Protein AF-A0A8H9K6X0-F1 (afdb_monomer_lite)

pLDDT: mean 81.9, std 13.42, range [29.75, 94.94]

Secondary structure (DSSP, 8-state):
-PPP----PPPPPHHHHHHHTTT--TT-HHHHHHHHHHHHT-EEEEEEEEETTTTEEEEEEEEEETTEEE-HHHHHH--SSTT-EEEEEEEEEE-HHHHHHHHHHHS-SSHHHHHHTTSS---

Sequence (123 aa):
MQPTSLVDVKKQSQHVCDWASRFFKDKMCFSNAVNMSEIDDCDVVVGYLYSSQTNEWIEHAWNAKGDVHLDLTIDLFVSDFKYGIDKHHQLIRLSTEQVQSLMTNFGGIHHGALIQAGLLPSP

Structure (mmCIF, N/CA/C/O backbone):
data_AF-A0A8H9K6X0-F1
#
_entry.id   AF-A0A8H9K6X0-F1
#
loop_
_atom_site.group_PDB
_atom_site.id
_atom_site.type_symbol
_atom_site.label_atom_id
_atom_site.label_alt_id
_atom_site.label_comp_id
_atom_site.label_asym_id
_atom_site.label_entity_id
_atom_site.label_seq_id
_atom_site.pdbx_PDB_ins_code
_atom_site.Cartn_x
_atom_site.Cartn_y
_atom_site.Cartn_z
_atom_site.occupancy
_atom_site.B_iso_or_equiv
_atom_site.auth_seq_id
_atom_site.auth_comp_id
_atom_site.auth_asym_id
_atom_site.auth_atom_id
_atom_site.pdbx_PDB_model_num
ATOM 1 N N . MET A 1 1 ? 7.425 -7.977 17.481 1.00 40.84 1 MET A N 1
ATOM 2 C CA . MET A 1 1 ? 6.597 -8.443 16.350 1.00 40.84 1 MET A CA 1
ATOM 3 C C . MET A 1 1 ? 7.431 -9.416 15.546 1.00 40.84 1 MET A C 1
ATOM 5 O O . MET A 1 1 ? 8.568 -9.078 15.240 1.00 40.84 1 MET A O 1
ATOM 9 N N . GLN A 1 2 ? 6.937 -10.628 15.282 1.00 29.75 2 GLN A N 1
ATOM 10 C CA . GLN A 1 2 ? 7.566 -11.450 14.248 1.00 29.75 2 GLN A CA 1
ATOM 11 C C . GLN A 1 2 ? 7.276 -10.797 12.891 1.00 29.75 2 GLN A C 1
ATOM 13 O O . GLN A 1 2 ? 6.167 -10.288 12.731 1.00 29.75 2 GLN A O 1
ATOM 18 N N . PRO A 1 3 ? 8.246 -10.758 11.961 1.00 41.06 3 PRO A N 1
ATOM 19 C CA . PRO A 1 3 ? 8.002 -10.251 10.623 1.00 41.06 3 PRO A CA 1
ATOM 20 C C . PRO A 1 3 ? 6.851 -11.050 10.016 1.00 41.06 3 PRO A C 1
ATOM 22 O O . PRO A 1 3 ? 6.919 -12.278 9.918 1.00 41.06 3 PRO A O 1
ATOM 25 N N . THR A 1 4 ? 5.765 -10.354 9.700 1.00 49.59 4 THR A N 1
ATOM 26 C CA . THR A 1 4 ? 4.628 -10.903 8.969 1.00 49.59 4 THR A CA 1
ATOM 27 C C . THR A 1 4 ? 5.176 -11.527 7.689 1.00 49.59 4 THR A C 1
ATOM 29 O O . THR A 1 4 ? 6.045 -10.943 7.039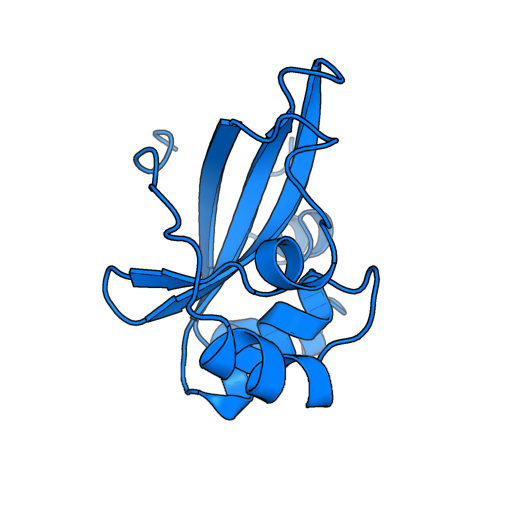 1.00 49.59 4 THR A O 1
ATOM 32 N N . SER A 1 5 ? 4.745 -12.756 7.402 1.00 51.22 5 SER A N 1
ATOM 33 C CA . SER A 1 5 ? 5.202 -13.594 6.287 1.00 51.22 5 SER A CA 1
ATOM 34 C C . SER A 1 5 ? 5.519 -12.790 5.027 1.00 51.22 5 SER A C 1
ATOM 36 O O . SER A 1 5 ? 4.743 -11.912 4.657 1.00 51.22 5 SER A O 1
ATOM 38 N N . LEU A 1 6 ? 6.625 -13.120 4.352 1.00 57.44 6 LEU A N 1
ATOM 39 C CA . LEU A 1 6 ? 6.917 -12.598 3.015 1.00 57.44 6 LEU A CA 1
ATOM 40 C C . LEU A 1 6 ? 5.692 -12.837 2.126 1.00 57.44 6 LEU A C 1
ATOM 42 O O . LEU A 1 6 ? 5.250 -13.979 1.991 1.00 57.44 6 LEU A O 1
ATOM 46 N N . VAL A 1 7 ? 5.127 -11.761 1.577 1.00 61.81 7 VAL A N 1
ATOM 47 C CA . VAL A 1 7 ? 3.952 -11.846 0.709 1.00 61.81 7 VAL A CA 1
ATOM 48 C C . VAL A 1 7 ? 4.373 -11.602 -0.728 1.00 61.81 7 VAL A C 1
ATOM 50 O O . VAL A 1 7 ? 4.966 -10.569 -1.039 1.00 61.81 7 VAL A O 1
ATOM 53 N N . ASP A 1 8 ? 4.018 -12.538 -1.604 1.00 61.22 8 ASP A N 1
ATOM 54 C CA . ASP A 1 8 ? 4.142 -12.356 -3.045 1.00 61.22 8 ASP A CA 1
ATOM 55 C C . ASP A 1 8 ? 2.973 -11.509 -3.558 1.00 61.22 8 ASP A C 1
ATOM 57 O O . ASP A 1 8 ? 1.824 -11.958 -3.616 1.00 61.22 8 ASP A O 1
ATOM 61 N N . VAL A 1 9 ? 3.268 -10.274 -3.962 1.00 64.38 9 VAL A N 1
ATOM 62 C CA . VAL A 1 9 ? 2.324 -9.440 -4.709 1.00 64.38 9 VAL A CA 1
ATOM 63 C C . VAL A 1 9 ? 2.362 -9.873 -6.171 1.00 64.38 9 VAL A C 1
ATOM 65 O O . VAL A 1 9 ? 3.416 -9.885 -6.808 1.00 64.38 9 VAL A O 1
ATOM 68 N N . LYS A 1 10 ? 1.208 -10.252 -6.724 1.00 66.75 10 LYS A N 1
ATOM 69 C CA . LYS A 1 10 ? 1.110 -10.628 -8.139 1.00 66.75 10 LYS A CA 1
ATOM 70 C C . LYS A 1 10 ? 0.921 -9.380 -8.994 1.00 66.75 10 LYS A C 1
ATOM 72 O O . LYS A 1 10 ? 0.067 -8.554 -8.678 1.00 66.75 10 LYS A O 1
ATOM 77 N N . LYS A 1 11 ? 1.655 -9.304 -10.109 1.00 74.25 11 LYS A N 1
ATOM 78 C CA . LYS A 1 11 ? 1.431 -8.294 -11.152 1.00 74.25 11 LYS A CA 1
ATOM 79 C C . LYS A 1 11 ? -0.009 -8.377 -11.651 1.00 74.25 11 LYS A C 1
ATOM 81 O O . LYS A 1 11 ? -0.488 -9.466 -11.986 1.00 74.25 11 LYS A O 1
ATOM 86 N N . GLN A 1 12 ? -0.683 -7.238 -11.713 1.00 82.50 12 GLN A N 1
ATOM 87 C CA . GLN A 1 12 ? -2.058 -7.162 -12.179 1.00 82.50 12 GLN A CA 1
ATOM 88 C C . GLN A 1 12 ? -2.147 -7.181 -13.708 1.00 82.50 12 GLN A C 1
ATOM 90 O O . GLN A 1 12 ? -1.203 -6.874 -14.439 1.00 82.50 12 GLN A O 1
ATOM 95 N N . SER A 1 13 ? -3.310 -7.592 -14.213 1.00 83.50 13 SER A N 1
ATOM 96 C CA . SER A 1 13 ? -3.579 -7.556 -15.652 1.00 83.50 13 SER A CA 1
ATOM 97 C C . SER A 1 13 ? -3.622 -6.114 -16.171 1.00 83.50 13 SER A C 1
ATOM 99 O O . SER A 1 13 ? -4.082 -5.218 -15.464 1.00 83.50 13 SER A O 1
ATOM 101 N N . GLN A 1 14 ? -3.242 -5.900 -17.435 1.00 83.44 14 GLN A N 1
ATOM 102 C CA . GLN A 1 14 ? -3.257 -4.566 -18.052 1.00 83.44 14 GLN A CA 1
ATOM 103 C C . GLN A 1 14 ? -4.631 -3.884 -17.961 1.00 83.44 14 GLN A C 1
ATOM 105 O O . GLN A 1 14 ? -4.705 -2.695 -17.689 1.00 83.44 14 GLN A O 1
ATOM 110 N N . HIS A 1 15 ? -5.723 -4.640 -18.107 1.00 87.56 15 HIS A N 1
ATOM 111 C CA . HIS A 1 15 ? -7.082 -4.108 -17.977 1.00 87.56 15 HIS A CA 1
ATOM 112 C C . HIS A 1 15 ? -7.353 -3.503 -16.587 1.00 87.56 15 HIS A C 1
ATOM 114 O O . HIS A 1 15 ? -7.993 -2.459 -16.474 1.00 87.56 15 HIS A O 1
ATOM 120 N N . VAL A 1 16 ? -6.863 -4.153 -15.525 1.00 84.81 16 VAL A N 1
ATOM 121 C CA . VAL A 1 16 ? -6.986 -3.646 -14.149 1.00 84.81 16 VAL A CA 1
ATOM 122 C C . VAL A 1 16 ? -6.163 -2.370 -13.985 1.00 84.81 16 VAL A C 1
ATOM 124 O O . VAL A 1 16 ? -6.662 -1.399 -13.422 1.00 84.81 16 VAL A O 1
ATOM 127 N N . CYS A 1 17 ? -4.949 -2.337 -14.538 1.00 85.38 17 CYS A N 1
ATOM 128 C CA . CYS A 1 17 ? -4.114 -1.139 -14.548 1.00 85.38 17 CYS A CA 1
ATOM 129 C C . CYS A 1 17 ? -4.805 0.024 -15.284 1.00 85.38 17 CYS A C 1
ATOM 131 O O . CYS A 1 17 ? -4.945 1.114 -14.735 1.00 85.38 17 CYS A O 1
ATOM 133 N N . ASP A 1 18 ? -5.327 -0.204 -16.488 1.00 87.19 18 ASP A N 1
ATOM 134 C CA . ASP A 1 18 ? -5.997 0.831 -17.284 1.00 87.19 18 ASP A CA 1
ATOM 135 C C . ASP A 1 18 ? -7.217 1.418 -16.559 1.00 87.19 18 ASP A C 1
ATOM 137 O O . ASP A 1 18 ? -7.455 2.628 -16.600 1.00 87.19 18 ASP A O 1
ATOM 141 N N . TRP A 1 19 ? -7.984 0.580 -15.859 1.00 89.19 19 TRP A N 1
ATOM 142 C CA . TRP A 1 19 ? -9.078 1.034 -15.005 1.00 89.19 19 TRP A CA 1
ATOM 143 C C . TRP A 1 19 ? -8.577 1.860 -13.812 1.00 89.19 19 TRP A C 1
ATOM 145 O O . TRP A 1 19 ? -9.050 2.982 -13.613 1.00 89.19 19 TRP A O 1
ATOM 155 N N . ALA A 1 20 ? -7.597 1.346 -13.064 1.00 86.94 20 ALA A N 1
ATOM 156 C CA . ALA A 1 20 ? -7.059 1.988 -11.867 1.00 86.94 20 ALA A CA 1
ATOM 157 C C . ALA A 1 20 ? -6.387 3.338 -12.175 1.00 86.94 20 ALA A C 1
ATOM 159 O O . ALA A 1 20 ? -6.549 4.298 -11.424 1.00 86.94 20 ALA A O 1
ATOM 160 N N . SER A 1 21 ? -5.716 3.462 -13.325 1.00 88.25 21 SER A N 1
ATOM 161 C CA . SER A 1 21 ? -5.008 4.680 -13.758 1.00 88.25 21 SER A CA 1
ATOM 162 C C . SER A 1 21 ? -5.864 5.955 -13.751 1.00 88.25 21 SER A C 1
ATOM 164 O O . SER A 1 21 ? -5.337 7.058 -13.637 1.00 88.25 21 SER A O 1
ATOM 166 N N . ARG A 1 22 ? -7.194 5.818 -13.821 1.00 88.62 22 ARG A N 1
ATOM 167 C CA . ARG A 1 22 ? -8.156 6.931 -13.799 1.00 88.62 22 ARG A CA 1
ATOM 168 C C . ARG A 1 22 ? -8.270 7.605 -12.432 1.00 88.62 22 ARG A C 1
ATOM 170 O O . ARG A 1 22 ? -8.720 8.745 -12.355 1.00 88.62 22 ARG A O 1
ATOM 177 N N . PHE A 1 23 ? -7.897 6.894 -11.372 1.00 87.50 23 PHE A N 1
ATOM 178 C CA . PHE A 1 23 ? -8.030 7.333 -9.982 1.00 87.50 23 PHE A CA 1
ATOM 179 C C . PHE A 1 23 ? -6.674 7.624 -9.331 1.00 87.50 23 PHE A C 1
ATOM 181 O O . PHE A 1 23 ? -6.609 8.310 -8.309 1.00 87.50 23 PHE A O 1
ATOM 188 N N . PHE A 1 24 ? -5.595 7.107 -9.919 1.00 87.62 24 PHE A N 1
ATOM 189 C CA . PHE A 1 24 ? -4.259 7.171 -9.348 1.00 87.62 24 PHE A CA 1
ATOM 190 C C . PHE A 1 24 ? -3.513 8.424 -9.793 1.00 87.62 24 PHE A C 1
ATOM 192 O O . PHE A 1 24 ? -3.627 8.885 -10.929 1.00 87.62 24 PHE A O 1
ATOM 199 N N . LYS A 1 25 ? -2.679 8.939 -8.892 1.00 86.25 25 LYS A N 1
ATOM 200 C CA . LYS A 1 25 ? -1.728 10.016 -9.179 1.00 86.25 25 LYS A CA 1
ATOM 201 C C . LYS A 1 25 ? -0.305 9.513 -8.982 1.00 86.25 25 LYS A C 1
ATOM 203 O O . LYS A 1 25 ? -0.026 8.798 -8.016 1.00 86.25 25 LYS A O 1
ATOM 208 N N . ASP A 1 26 ? 0.589 9.904 -9.886 1.00 81.25 26 ASP A N 1
ATOM 209 C CA . ASP A 1 26 ? 2.010 9.569 -9.781 1.00 81.25 26 ASP A CA 1
ATOM 210 C C . ASP A 1 26 ? 2.589 10.082 -8.449 1.00 81.25 26 ASP A C 1
ATOM 212 O O . ASP A 1 26 ? 2.224 11.161 -7.975 1.00 81.25 26 ASP A O 1
ATOM 216 N N . LYS A 1 27 ? 3.483 9.296 -7.840 1.00 77.81 27 LYS A N 1
ATOM 217 C CA . LYS A 1 27 ? 4.161 9.588 -6.558 1.00 77.81 27 LYS A CA 1
ATOM 218 C C . LYS A 1 27 ? 3.248 9.774 -5.337 1.00 77.81 27 LYS A C 1
ATOM 220 O O . LYS A 1 27 ? 3.688 10.321 -4.329 1.00 77.81 27 LYS A O 1
ATOM 225 N N . MET A 1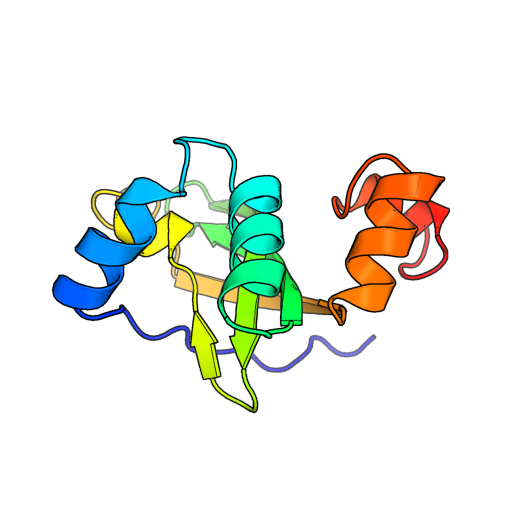 28 ? 2.003 9.298 -5.381 1.00 86.69 28 MET A N 1
ATOM 226 C CA . MET A 1 28 ? 1.056 9.380 -4.258 1.00 86.69 28 MET A CA 1
ATOM 227 C C . MET A 1 28 ? 0.640 7.994 -3.731 1.00 86.69 28 MET A C 1
ATOM 229 O O . MET A 1 28 ? -0.550 7.733 -3.590 1.00 86.69 28 MET A O 1
ATOM 233 N N . CYS A 1 29 ? 1.594 7.095 -3.439 1.00 87.19 29 CYS A N 1
ATOM 234 C CA . CYS A 1 29 ? 1.307 5.690 -3.087 1.00 87.19 29 CYS A CA 1
ATOM 235 C C . CYS A 1 29 ? 0.290 5.529 -1.943 1.00 87.19 29 CYS A C 1
ATOM 237 O O . CYS A 1 29 ? -0.708 4.836 -2.117 1.00 87.19 29 CYS A O 1
ATOM 239 N N . PHE A 1 30 ? 0.474 6.234 -0.822 1.00 90.06 30 PHE A N 1
ATOM 240 C CA . PHE A 1 30 ? -0.452 6.182 0.314 1.00 90.06 30 PHE A CA 1
ATOM 241 C C . PHE A 1 30 ? -1.852 6.661 -0.060 1.00 90.06 30 PHE A C 1
ATOM 243 O O . PHE A 1 30 ? -2.827 5.968 0.200 1.00 90.06 30 PHE A O 1
ATOM 250 N N . SER A 1 31 ? -1.967 7.819 -0.714 1.00 91.44 31 SER A N 1
ATOM 251 C CA . SER A 1 31 ? -3.272 8.343 -1.125 1.00 91.44 31 SER A CA 1
ATOM 252 C C . SER A 1 31 ? -3.953 7.446 -2.155 1.00 91.44 31 SER A C 1
ATOM 254 O O . SER A 1 31 ? -5.163 7.276 -2.098 1.00 91.44 31 SER A O 1
ATOM 256 N N . ASN A 1 32 ? -3.197 6.845 -3.072 1.00 92.38 32 ASN A N 1
ATOM 257 C CA . ASN A 1 32 ? -3.741 5.915 -4.053 1.00 92.38 32 ASN A CA 1
ATOM 258 C C . ASN A 1 32 ? -4.266 4.636 -3.385 1.00 92.38 32 ASN A C 1
ATOM 260 O O . ASN A 1 32 ? -5.367 4.197 -3.709 1.00 92.38 32 ASN A O 1
ATOM 264 N N . ALA A 1 33 ? -3.517 4.075 -2.428 1.00 92.38 33 ALA A N 1
ATOM 265 C CA . ALA A 1 33 ? -3.960 2.915 -1.660 1.00 92.38 33 ALA A CA 1
ATOM 266 C C . ALA A 1 33 ? -5.236 3.228 -0.861 1.00 92.38 33 ALA A C 1
ATOM 268 O O . ALA A 1 33 ? -6.182 2.443 -0.874 1.00 92.38 33 ALA A O 1
ATOM 269 N N . VAL A 1 34 ? -5.309 4.408 -0.235 1.00 92.88 34 VAL A N 1
ATOM 270 C CA . VAL A 1 34 ? -6.521 4.876 0.459 1.00 92.88 34 VAL A CA 1
ATOM 271 C C . VAL A 1 34 ? -7.692 5.020 -0.516 1.00 92.88 34 VAL A C 1
ATOM 273 O O . VAL A 1 34 ? -8.739 4.420 -0.293 1.00 92.88 34 VAL A O 1
ATOM 276 N N . ASN A 1 35 ? -7.518 5.718 -1.639 1.00 92.44 35 ASN A N 1
ATOM 277 C CA . ASN A 1 35 ? -8.580 5.872 -2.639 1.00 92.44 35 ASN A CA 1
ATOM 278 C C . ASN A 1 35 ? -9.112 4.513 -3.115 1.00 92.44 35 ASN A C 1
ATOM 280 O O . ASN A 1 35 ? -10.316 4.332 -3.278 1.00 92.44 35 ASN A O 1
ATOM 284 N N . MET A 1 36 ? -8.226 3.536 -3.312 1.00 91.38 36 MET A N 1
ATOM 285 C CA . MET A 1 36 ? -8.637 2.199 -3.729 1.00 91.38 36 MET A CA 1
ATOM 286 C C . MET A 1 36 ? -9.346 1.392 -2.655 1.00 91.38 36 MET A C 1
ATOM 288 O O . MET A 1 36 ? -10.250 0.629 -2.994 1.00 91.38 36 MET A O 1
ATOM 292 N N . SER A 1 37 ? -8.987 1.584 -1.385 1.00 92.19 37 SER A N 1
ATOM 293 C CA . SER A 1 37 ? -9.710 0.956 -0.275 1.00 92.19 37 SER A CA 1
ATOM 294 C C . SER A 1 37 ? -11.182 1.354 -0.260 1.00 92.19 37 SER A C 1
ATOM 296 O O . SER A 1 37 ? -12.047 0.506 -0.057 1.00 92.19 37 SER A O 1
ATOM 298 N N . GLU A 1 38 ? -11.472 2.615 -0.584 1.00 90.50 38 GLU A N 1
ATOM 299 C CA . GLU A 1 38 ? -12.835 3.142 -0.649 1.00 90.50 38 GLU A CA 1
ATOM 300 C C . GLU A 1 38 ? -13.591 2.680 -1.903 1.00 90.50 38 GLU A C 1
ATOM 302 O O . GLU A 1 38 ? -14.788 2.415 -1.835 1.00 90.50 38 GLU A O 1
ATOM 307 N N . ILE A 1 39 ? -12.910 2.573 -3.051 1.00 89.62 39 ILE A N 1
ATOM 308 C CA . ILE A 1 39 ? -13.540 2.202 -4.330 1.00 89.62 39 ILE A CA 1
ATOM 309 C C . ILE A 1 39 ? -13.887 0.710 -4.394 1.00 89.62 39 ILE A C 1
ATOM 311 O O . ILE A 1 39 ? -14.955 0.360 -4.897 1.00 89.62 39 ILE A O 1
ATOM 315 N N . ASP A 1 40 ? -12.982 -0.166 -3.949 1.00 87.50 40 ASP A N 1
ATOM 316 C CA . ASP A 1 40 ? -13.115 -1.624 -4.113 1.00 87.50 40 ASP A CA 1
ATOM 317 C C . ASP A 1 40 ? -13.390 -2.365 -2.793 1.00 87.50 40 ASP A C 1
ATOM 319 O O . ASP A 1 40 ? -13.339 -3.596 -2.756 1.00 87.50 40 ASP A O 1
ATOM 323 N N . ASP A 1 41 ? -13.689 -1.634 -1.714 1.00 90.38 41 ASP A N 1
ATOM 324 C CA . ASP A 1 41 ? -13.957 -2.189 -0.380 1.00 90.38 41 ASP A CA 1
ATOM 325 C C . ASP A 1 41 ? -12.884 -3.217 0.022 1.00 90.38 41 ASP A C 1
ATOM 327 O O . ASP A 1 41 ? -13.101 -4.433 0.092 1.00 90.38 41 ASP A O 1
ATOM 331 N N . CYS A 1 42 ? -11.655 -2.721 0.150 1.00 91.25 42 CYS A N 1
ATOM 332 C CA . CYS A 1 42 ? -10.481 -3.526 0.462 1.00 91.25 42 CYS A CA 1
ATOM 333 C C . CYS A 1 42 ? -9.622 -2.842 1.522 1.00 91.25 42 CYS A C 1
ATOM 335 O O . CYS A 1 42 ? -9.710 -1.637 1.724 1.00 91.25 42 CYS A O 1
ATOM 337 N N . ASP A 1 43 ? -8.771 -3.602 2.198 1.00 94.38 43 ASP A N 1
ATOM 338 C CA . ASP A 1 43 ? -7.929 -3.053 3.254 1.00 94.38 43 ASP A CA 1
ATOM 339 C C . ASP A 1 43 ? -6.733 -2.303 2.667 1.00 94.38 43 ASP A C 1
ATOM 341 O O . ASP A 1 43 ? -6.242 -2.619 1.576 1.00 94.38 43 ASP A O 1
ATOM 345 N N . VAL A 1 44 ? -6.207 -1.355 3.439 1.00 93.81 44 VAL A N 1
ATOM 346 C CA . VAL A 1 44 ? -4.898 -0.760 3.182 1.00 93.81 44 VAL A CA 1
ATOM 347 C C . VAL A 1 44 ? -3.842 -1.512 3.971 1.00 93.81 44 VAL A C 1
ATOM 349 O O . VAL A 1 44 ? -3.973 -1.763 5.168 1.00 93.81 44 VAL A O 1
ATOM 352 N N . VAL A 1 45 ? -2.755 -1.850 3.298 1.00 91.69 45 VAL A N 1
ATOM 353 C CA . VAL A 1 45 ? -1.568 -2.425 3.906 1.00 91.69 45 VAL A CA 1
ATOM 354 C C . VAL A 1 45 ? -0.450 -1.405 3.835 1.00 91.69 45 VAL A C 1
ATOM 356 O O . VAL A 1 45 ? -0.192 -0.837 2.777 1.00 91.69 45 VAL A O 1
ATOM 359 N N . VAL A 1 46 ? 0.221 -1.198 4.963 1.00 90.88 46 VAL A N 1
ATOM 360 C CA . VAL A 1 46 ? 1.434 -0.383 5.048 1.00 90.88 46 VAL A CA 1
ATOM 361 C C . VAL A 1 46 ? 2.591 -1.294 5.415 1.00 90.88 46 VAL A C 1
ATOM 363 O O . VAL A 1 46 ? 2.454 -2.212 6.234 1.00 90.88 46 VAL A O 1
ATOM 366 N N . GLY A 1 47 ? 3.733 -1.062 4.788 1.00 88.75 47 GLY A N 1
ATOM 367 C CA . GLY A 1 47 ? 4.912 -1.876 4.992 1.00 88.75 47 GLY A CA 1
ATOM 368 C C . GLY A 1 47 ? 6.136 -1.310 4.302 1.00 88.75 47 GLY A C 1
ATOM 369 O O . GLY A 1 47 ? 6.183 -0.132 3.949 1.00 88.75 47 GLY A O 1
ATOM 370 N N . TYR A 1 48 ? 7.132 -2.167 4.118 1.00 85.06 48 TYR A N 1
ATOM 371 C CA . TYR A 1 48 ? 8.392 -1.787 3.500 1.00 85.06 48 TYR A CA 1
ATOM 372 C C . TYR A 1 48 ? 8.683 -2.618 2.261 1.00 85.06 48 TYR A C 1
ATOM 374 O O . TYR A 1 48 ? 8.444 -3.827 2.225 1.00 85.06 48 TYR A O 1
ATOM 382 N N . LEU A 1 49 ? 9.265 -1.955 1.273 1.00 84.50 49 LEU A N 1
ATOM 383 C CA . LEU A 1 49 ? 9.828 -2.546 0.073 1.00 84.50 49 LEU A CA 1
ATOM 384 C C . LEU A 1 49 ? 11.344 -2.504 0.181 1.00 84.50 49 LEU A C 1
ATOM 386 O O . LEU A 1 49 ? 11.897 -1.462 0.527 1.00 84.50 49 LEU A O 1
ATOM 390 N N . TYR A 1 50 ? 12.017 -3.604 -0.133 1.00 81.12 50 TYR A N 1
ATOM 391 C CA . TYR A 1 50 ? 13.470 -3.604 -0.266 1.00 81.12 50 TYR A CA 1
ATOM 392 C C . TYR A 1 50 ? 13.866 -3.530 -1.734 1.00 81.12 50 TYR A C 1
ATOM 394 O O . TYR A 1 50 ? 13.381 -4.319 -2.548 1.00 81.12 50 TYR A O 1
ATOM 402 N N . SER A 1 51 ? 14.765 -2.598 -2.043 1.00 79.38 51 SER A N 1
ATOM 403 C CA . SER A 1 51 ? 15.460 -2.519 -3.320 1.00 79.38 51 SER A CA 1
ATOM 404 C C . SER A 1 51 ? 16.846 -3.135 -3.183 1.00 79.38 51 SER A C 1
ATOM 406 O O . SER A 1 51 ? 17.729 -2.559 -2.548 1.00 79.38 51 SER A O 1
ATOM 408 N N . SER A 1 52 ? 17.082 -4.265 -3.844 1.00 78.19 52 SER A N 1
ATOM 409 C CA . SER A 1 52 ? 18.435 -4.827 -3.969 1.00 78.19 52 SER A CA 1
ATOM 410 C C . SER A 1 52 ? 19.363 -3.990 -4.863 1.00 78.19 52 SER A C 1
ATOM 412 O O . SER A 1 52 ? 20.582 -4.102 -4.752 1.00 78.19 52 SER A O 1
ATOM 414 N N . GLN A 1 53 ? 18.814 -3.131 -5.730 1.00 76.50 53 GLN A N 1
ATOM 415 C CA . GLN A 1 53 ? 19.603 -2.268 -6.618 1.00 76.50 53 GLN A CA 1
ATOM 416 C C . GLN A 1 53 ? 20.149 -1.028 -5.909 1.00 76.50 53 GLN A C 1
ATOM 418 O O . GLN A 1 53 ? 21.314 -0.689 -6.107 1.00 76.50 53 GLN A O 1
ATOM 423 N N . THR A 1 54 ? 19.330 -0.352 -5.098 1.00 80.06 54 THR A N 1
ATOM 424 C CA . THR A 1 54 ? 19.775 0.809 -4.311 1.00 80.06 54 THR A CA 1
ATOM 425 C C . THR A 1 54 ? 20.229 0.422 -2.905 1.00 80.06 54 THR A C 1
ATOM 427 O O . THR A 1 54 ? 20.885 1.219 -2.243 1.00 80.06 54 THR A O 1
ATOM 430 N N . ASN A 1 55 ? 19.972 -0.823 -2.482 1.00 80.88 55 ASN A N 1
ATOM 431 C CA . ASN A 1 55 ? 20.227 -1.338 -1.136 1.00 80.88 55 ASN A CA 1
ATOM 432 C C . ASN A 1 55 ? 19.496 -0.529 -0.047 1.00 80.88 55 ASN A C 1
ATOM 434 O O . ASN A 1 55 ? 20.046 -0.242 1.017 1.00 80.88 55 ASN A O 1
ATOM 438 N N . GLU A 1 56 ? 18.245 -0.160 -0.319 1.00 81.88 56 GLU A N 1
ATOM 439 C CA . GLU A 1 56 ? 17.429 0.692 0.549 1.00 81.88 56 GLU A CA 1
ATOM 440 C C . GLU A 1 56 ? 16.072 0.053 0.851 1.00 81.88 56 GLU A C 1
ATOM 442 O O . GLU A 1 56 ? 15.511 -0.693 0.044 1.00 81.88 56 GLU A O 1
ATOM 447 N N . TRP A 1 57 ? 15.538 0.382 2.030 1.00 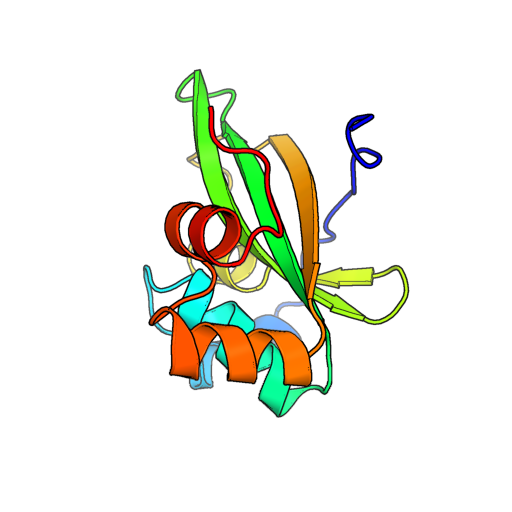83.12 57 TRP A N 1
ATOM 448 C CA . TRP A 1 57 ? 14.158 0.096 2.403 1.00 83.12 57 TRP A CA 1
ATOM 449 C C . TRP A 1 57 ? 13.305 1.342 2.200 1.00 83.12 57 TRP A C 1
ATOM 451 O O . TRP A 1 57 ? 13.661 2.424 2.666 1.00 83.12 57 TRP A O 1
ATOM 461 N N . ILE A 1 58 ? 12.170 1.175 1.533 1.00 84.19 58 ILE A N 1
ATOM 462 C CA . ILE A 1 58 ? 11.239 2.251 1.205 1.00 84.19 58 ILE A CA 1
ATOM 463 C C . ILE A 1 58 ? 9.907 1.934 1.871 1.00 84.19 58 ILE A C 1
ATOM 465 O O . ILE A 1 58 ? 9.387 0.828 1.732 1.00 84.19 58 ILE A O 1
ATOM 469 N N . GLU A 1 59 ? 9.357 2.895 2.606 1.00 87.19 59 GLU A N 1
ATOM 470 C CA . GLU A 1 59 ? 7.996 2.784 3.122 1.00 87.19 59 GLU A CA 1
ATOM 471 C C . GLU A 1 59 ? 6.994 2.863 1.968 1.00 87.19 59 GLU A C 1
ATOM 473 O O . GLU A 1 59 ? 7.101 3.728 1.097 1.00 87.19 59 GLU A O 1
ATOM 478 N N . HIS A 1 60 ? 6.013 1.968 1.966 1.00 89.44 60 HIS A N 1
ATOM 479 C CA . HIS A 1 60 ? 5.034 1.886 0.895 1.00 89.44 60 HIS A CA 1
ATOM 480 C C . HIS A 1 60 ? 3.673 1.426 1.403 1.00 89.44 60 HIS A C 1
ATOM 482 O O . HIS A 1 60 ? 3.561 0.797 2.459 1.00 89.44 60 HIS A O 1
ATOM 488 N N . ALA A 1 61 ? 2.642 1.723 0.618 1.00 91.44 61 ALA A N 1
ATOM 489 C CA . ALA A 1 61 ? 1.284 1.287 0.881 1.00 91.44 61 ALA A CA 1
ATOM 490 C C . ALA A 1 61 ? 0.650 0.677 -0.367 1.00 91.44 61 ALA A C 1
ATOM 492 O O . ALA A 1 61 ? 0.819 1.178 -1.480 1.00 91.44 61 ALA A O 1
ATOM 493 N N . TRP A 1 62 ? -0.106 -0.391 -0.149 1.00 91.94 62 TRP A N 1
ATOM 494 C CA . TRP A 1 62 ? -0.814 -1.147 -1.178 1.00 91.94 62 TRP A CA 1
ATOM 495 C C . TRP A 1 62 ? -2.136 -1.680 -0.615 1.00 91.94 62 TRP A C 1
ATOM 497 O O . TRP A 1 62 ? -2.456 -1.457 0.553 1.00 91.94 62 TRP A O 1
ATOM 507 N N . ASN A 1 63 ? -2.931 -2.368 -1.430 1.00 92.75 63 ASN A N 1
ATOM 508 C CA . ASN A 1 63 ? -4.251 -2.855 -1.031 1.00 92.75 63 ASN A CA 1
ATOM 509 C C . ASN A 1 63 ? -4.266 -4.369 -0.803 1.00 92.75 63 ASN A C 1
ATOM 511 O O . ASN A 1 63 ? -3.489 -5.103 -1.414 1.00 92.75 63 ASN A O 1
ATOM 515 N N . ALA A 1 64 ? -5.164 -4.860 0.051 1.00 90.81 64 ALA A N 1
ATOM 516 C CA . ALA A 1 64 ? -5.389 -6.293 0.226 1.00 90.81 64 ALA A CA 1
ATOM 517 C C . ALA A 1 64 ? -6.877 -6.641 0.348 1.00 90.81 64 ALA A C 1
ATOM 519 O O . ALA A 1 64 ? -7.633 -5.966 1.043 1.00 90.81 64 ALA A O 1
ATOM 520 N N . LYS A 1 65 ? -7.293 -7.738 -0.292 1.00 89.25 65 LYS A N 1
ATOM 521 C CA . LYS A 1 65 ? -8.667 -8.261 -0.252 1.00 89.25 65 LYS A CA 1
AT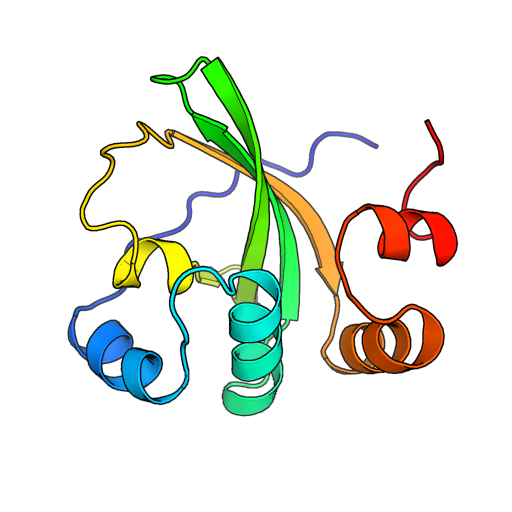OM 522 C C . LYS A 1 65 ? -8.624 -9.762 0.017 1.00 89.25 65 LYS A C 1
ATOM 524 O O . LYS A 1 65 ? -8.124 -10.532 -0.802 1.00 89.25 65 LYS A O 1
ATOM 529 N N . GLY A 1 66 ? -9.093 -10.181 1.195 1.00 86.88 66 GLY A N 1
ATOM 530 C CA . GLY A 1 66 ? -8.813 -11.533 1.700 1.00 86.88 66 GLY A CA 1
ATOM 531 C C . GLY A 1 66 ? -7.301 -11.772 1.788 1.00 86.88 66 GLY A C 1
ATOM 532 O O . GLY A 1 66 ? -6.599 -10.936 2.354 1.00 86.88 66 GLY A O 1
ATOM 533 N N . ASP A 1 67 ? -6.807 -12.853 1.183 1.00 83.38 67 ASP A N 1
ATOM 534 C CA . ASP A 1 67 ? -5.374 -13.200 1.137 1.00 83.38 67 ASP A CA 1
ATOM 535 C C . ASP A 1 67 ? -4.628 -12.603 -0.073 1.00 83.38 67 ASP A C 1
ATOM 537 O O . ASP A 1 67 ? -3.433 -12.833 -0.258 1.00 83.38 67 ASP A O 1
ATOM 541 N N . VAL A 1 68 ? -5.317 -11.853 -0.939 1.00 83.81 68 VAL A N 1
ATOM 542 C CA . VAL A 1 68 ? -4.731 -11.289 -2.162 1.00 83.81 68 VAL A CA 1
ATOM 543 C C . VAL A 1 68 ? -4.210 -9.883 -1.896 1.00 83.81 68 VAL A C 1
ATOM 545 O O . VAL A 1 68 ? -4.946 -9.036 -1.396 1.00 83.81 68 VAL A O 1
ATOM 548 N N . HIS A 1 69 ? -2.957 -9.627 -2.278 1.00 84.50 69 HIS A N 1
ATOM 549 C CA . HIS A 1 69 ? -2.311 -8.316 -2.201 1.00 84.50 69 HIS A CA 1
ATOM 550 C C . HIS A 1 69 ? -2.211 -7.679 -3.595 1.00 84.50 69 HIS A C 1
ATOM 552 O O . HIS A 1 69 ? -1.891 -8.359 -4.574 1.00 84.50 69 HIS A O 1
ATOM 558 N N . LEU A 1 70 ? -2.487 -6.377 -3.670 1.00 84.75 70 LEU A N 1
ATOM 559 C CA . LEU A 1 70 ? -2.635 -5.588 -4.891 1.00 84.75 70 LEU A CA 1
ATOM 560 C C . LEU A 1 70 ? -1.800 -4.306 -4.777 1.00 84.75 70 LEU A C 1
ATOM 562 O O . LEU A 1 70 ? -2.190 -3.375 -4.072 1.00 84.75 70 LEU A O 1
ATOM 566 N N . ASP A 1 71 ? -0.675 -4.231 -5.488 1.00 86.19 71 ASP A N 1
ATOM 567 C CA . ASP A 1 71 ? 0.167 -3.027 -5.533 1.00 86.19 71 ASP A CA 1
ATOM 568 C C . ASP A 1 71 ? 0.083 -2.331 -6.893 1.00 86.19 71 ASP A C 1
ATOM 570 O O . ASP A 1 71 ? 0.982 -2.370 -7.734 1.00 86.19 71 ASP A O 1
ATOM 574 N N . LEU A 1 72 ? -1.056 -1.676 -7.103 1.00 84.00 72 LEU A N 1
ATOM 575 C CA . LEU A 1 72 ? -1.361 -0.970 -8.344 1.00 84.00 72 LEU A CA 1
ATOM 576 C C . LEU A 1 72 ? -0.450 0.243 -8.574 1.00 84.00 72 LEU A C 1
ATOM 578 O O . LEU A 1 72 ? -0.252 0.642 -9.716 1.00 84.00 72 LEU A O 1
ATOM 582 N N . THR A 1 73 ? 0.118 0.836 -7.517 1.00 83.88 73 THR A N 1
ATOM 583 C CA . THR A 1 73 ? 1.030 1.980 -7.667 1.00 83.88 73 THR A CA 1
ATOM 584 C C . THR A 1 73 ? 2.343 1.529 -8.305 1.00 83.88 73 THR A C 1
ATOM 586 O O . THR A 1 73 ? 2.842 2.209 -9.205 1.00 83.88 73 THR A O 1
ATOM 589 N N . ILE A 1 74 ? 2.876 0.375 -7.882 1.00 81.38 74 ILE A N 1
ATOM 590 C CA . ILE A 1 74 ? 4.032 -0.243 -8.538 1.00 81.38 74 ILE A CA 1
ATOM 591 C C . ILE A 1 74 ? 3.675 -0.613 -9.978 1.00 81.38 74 ILE A C 1
ATOM 593 O O . ILE A 1 74 ? 4.364 -0.178 -10.897 1.00 81.38 74 ILE A O 1
ATOM 597 N N . ASP A 1 75 ? 2.571 -1.328 -10.195 1.00 79.44 75 ASP A N 1
ATOM 598 C CA . ASP A 1 75 ? 2.199 -1.790 -11.538 1.00 79.44 75 ASP A CA 1
ATOM 599 C C . ASP A 1 75 ? 1.969 -0.645 -12.547 1.00 79.44 75 ASP A C 1
ATOM 601 O O . ASP A 1 75 ? 2.195 -0.830 -13.745 1.00 79.44 75 ASP A O 1
ATOM 605 N N . LEU A 1 76 ? 1.526 0.532 -12.085 1.00 74.62 76 LEU A N 1
ATOM 606 C CA . LEU A 1 76 ? 1.204 1.681 -12.939 1.00 74.62 76 LEU A CA 1
ATOM 607 C C . LEU A 1 76 ? 2.364 2.641 -13.185 1.00 74.62 76 LEU A C 1
ATOM 609 O O . LEU A 1 76 ? 2.518 3.142 -14.300 1.00 74.62 76 LEU A O 1
ATOM 613 N N . PHE A 1 77 ? 3.138 2.959 -12.150 1.00 76.50 77 PHE A N 1
ATOM 614 C CA . PHE A 1 77 ? 4.109 4.057 -12.216 1.00 76.50 77 PHE A CA 1
ATOM 615 C C . PHE A 1 77 ? 5.552 3.579 -12.180 1.00 76.50 77 PHE A C 1
ATOM 617 O O . PHE A 1 77 ? 6.467 4.307 -12.574 1.00 76.50 77 PHE A O 1
ATOM 624 N N . VAL A 1 78 ? 5.776 2.332 -11.777 1.00 72.56 78 VAL A N 1
ATOM 625 C CA . VAL A 1 78 ? 7.101 1.729 -11.784 1.00 72.56 78 VAL A CA 1
ATOM 626 C C . VAL A 1 78 ? 7.231 0.958 -13.096 1.00 72.56 78 VAL A C 1
ATOM 628 O O . VAL A 1 78 ? 6.986 -0.238 -13.182 1.00 72.56 78 VAL A O 1
ATOM 631 N N . SER A 1 79 ? 7.578 1.717 -14.149 1.00 56.84 79 SER A N 1
ATOM 632 C CA . SER A 1 79 ? 7.626 1.295 -15.570 1.00 56.84 79 SER A CA 1
ATOM 633 C C . SER A 1 79 ? 8.432 0.029 -15.880 1.00 56.84 79 SER A C 1
ATOM 635 O O . SER A 1 79 ? 8.322 -0.510 -16.969 1.00 56.84 79 SER A O 1
ATOM 637 N N . ASP A 1 80 ? 9.230 -0.434 -14.936 1.00 48.22 80 ASP A N 1
ATOM 638 C CA . ASP A 1 80 ? 9.638 -1.815 -14.733 1.00 48.22 80 ASP A CA 1
ATOM 639 C C . ASP A 1 80 ? 10.313 -1.828 -13.359 1.00 48.22 80 ASP A C 1
ATOM 641 O O . ASP A 1 80 ? 10.544 -0.774 -12.765 1.00 48.22 80 ASP A O 1
ATOM 645 N N . PHE A 1 81 ? 10.718 -2.997 -12.884 1.00 49.62 81 PHE A N 1
ATOM 646 C CA . PHE A 1 81 ? 11.672 -3.249 -11.800 1.00 49.62 81 PHE A CA 1
ATOM 647 C C . PHE A 1 81 ? 13.038 -2.499 -11.923 1.00 49.62 81 PHE A C 1
ATOM 649 O O . PHE A 1 81 ? 14.077 -3.018 -11.523 1.00 49.62 81 PHE A O 1
ATOM 656 N N . LYS A 1 82 ? 13.093 -1.267 -12.446 1.00 46.72 82 LYS A N 1
ATOM 657 C CA . LYS A 1 82 ? 14.226 -0.325 -12.445 1.00 46.72 82 LYS A CA 1
ATOM 658 C C . LYS A 1 82 ? 14.680 0.100 -11.048 1.00 46.72 82 LYS A C 1
ATOM 660 O O . LYS A 1 82 ? 15.697 0.770 -10.943 1.00 46.72 82 LYS A O 1
ATOM 665 N N . TYR A 1 83 ? 13.937 -0.274 -10.009 1.00 52.44 83 TYR A N 1
ATOM 666 C CA . TYR A 1 83 ? 14.398 -0.208 -8.626 1.00 52.44 83 TYR A CA 1
ATOM 667 C C . TYR A 1 83 ? 14.797 -1.576 -8.070 1.00 52.44 83 TYR A C 1
ATOM 669 O O . TYR A 1 83 ? 15.174 -1.648 -6.915 1.00 52.44 83 TYR A O 1
ATOM 677 N N . GLY A 1 84 ? 14.706 -2.681 -8.815 1.00 57.69 84 GLY A N 1
ATOM 678 C CA . GLY A 1 84 ? 15.029 -4.014 -8.293 1.00 57.69 84 GLY A CA 1
ATOM 679 C C . GLY A 1 84 ? 14.305 -4.330 -6.987 1.00 57.69 84 GLY A C 1
ATOM 680 O O . GLY A 1 84 ? 14.926 -4.856 -6.070 1.00 57.69 84 GLY A O 1
ATOM 681 N N . ILE A 1 85 ? 13.034 -3.924 -6.882 1.00 70.75 85 ILE A N 1
ATOM 682 C CA . ILE A 1 85 ? 12.205 -4.206 -5.711 1.00 70.75 85 ILE A CA 1
ATOM 683 C C . ILE A 1 85 ? 11.918 -5.701 -5.724 1.00 70.75 85 ILE A C 1
ATOM 685 O O . ILE A 1 85 ? 11.166 -6.183 -6.568 1.00 70.75 85 ILE A O 1
ATOM 689 N N . ASP A 1 86 ? 12.567 -6.435 -4.831 1.00 66.81 86 ASP A N 1
ATOM 690 C CA . ASP A 1 86 ? 12.526 -7.895 -4.808 1.00 66.81 86 ASP A CA 1
ATOM 691 C C . ASP A 1 86 ? 11.836 -8.454 -3.560 1.00 66.81 86 ASP A C 1
ATOM 693 O O . ASP A 1 86 ? 11.529 -9.645 -3.520 1.00 66.81 86 ASP A O 1
ATOM 697 N N . LYS A 1 87 ? 11.550 -7.620 -2.545 1.00 72.75 87 LYS A N 1
ATOM 698 C CA . LYS A 1 87 ? 10.880 -8.066 -1.311 1.00 72.75 87 LYS A CA 1
ATOM 699 C C . LYS A 1 87 ? 9.884 -7.055 -0.771 1.00 72.75 87 LYS A C 1
ATOM 701 O O . LYS A 1 87 ? 10.191 -5.871 -0.648 1.00 72.75 87 LYS A O 1
ATOM 706 N N . HIS A 1 88 ? 8.734 -7.582 -0.360 1.00 74.25 88 HIS A N 1
ATOM 707 C CA . HIS A 1 88 ? 7.691 -6.863 0.359 1.00 74.25 88 HIS A CA 1
ATOM 708 C C . HIS A 1 88 ? 7.642 -7.364 1.797 1.00 74.25 88 HIS A C 1
ATOM 710 O O . HIS A 1 88 ? 7.684 -8.571 2.053 1.00 74.25 88 HIS A O 1
ATOM 716 N N . HIS A 1 89 ? 7.514 -6.436 2.734 1.00 80.19 89 HIS A N 1
ATOM 717 C CA . HIS A 1 89 ? 7.302 -6.745 4.133 1.00 80.19 89 HIS A CA 1
ATOM 718 C C . HIS A 1 89 ? 6.070 -6.000 4.626 1.00 80.19 89 HIS A C 1
ATOM 720 O O . HIS A 1 89 ? 6.080 -4.779 4.765 1.00 80.19 89 HIS A O 1
ATOM 726 N N . GLN A 1 90 ? 5.000 -6.745 4.882 1.00 82.94 90 GLN A N 1
ATOM 727 C CA . GLN A 1 90 ? 3.796 -6.213 5.503 1.00 82.94 90 GLN A CA 1
ATOM 728 C C . GLN A 1 90 ? 4.084 -5.855 6.960 1.00 82.94 90 GLN A C 1
ATOM 730 O O . GLN A 1 90 ? 4.610 -6.687 7.696 1.00 82.94 90 GLN A O 1
ATOM 735 N N . LEU A 1 91 ? 3.701 -4.650 7.380 1.00 84.44 91 LEU A N 1
ATOM 736 C CA . LEU A 1 91 ? 3.822 -4.210 8.769 1.00 84.44 91 LEU A CA 1
ATOM 737 C C . LEU A 1 91 ? 2.458 -4.171 9.461 1.00 84.44 91 LEU A C 1
ATOM 739 O O . LEU A 1 91 ? 2.307 -4.694 10.562 1.00 84.44 91 LEU A O 1
ATOM 743 N N . ILE A 1 92 ? 1.463 -3.568 8.808 1.00 91.25 92 ILE A N 1
ATOM 744 C CA . ILE A 1 92 ? 0.113 -3.424 9.352 1.00 91.25 92 ILE A CA 1
ATOM 745 C C . ILE A 1 92 ? -0.934 -3.491 8.243 1.00 91.25 92 ILE A C 1
ATOM 747 O O . ILE A 1 92 ? -0.714 -3.019 7.128 1.00 91.25 92 ILE A O 1
ATOM 751 N N . ARG A 1 93 ? -2.082 -4.084 8.564 1.00 93.31 93 ARG A N 1
ATOM 752 C CA . ARG A 1 93 ? -3.274 -4.121 7.720 1.00 93.31 93 ARG A CA 1
ATOM 753 C C . ARG A 1 93 ? -4.378 -3.335 8.414 1.00 93.31 93 ARG A C 1
ATOM 755 O O . ARG A 1 93 ? -4.634 -3.558 9.595 1.00 93.31 93 ARG A O 1
ATOM 762 N N . LEU A 1 94 ? -4.983 -2.409 7.685 1.00 93.81 94 LEU A N 1
ATOM 763 C CA . LEU A 1 94 ? -5.946 -1.438 8.181 1.00 93.81 94 LEU A CA 1
ATOM 764 C C . LEU A 1 94 ? -7.222 -1.537 7.353 1.00 93.81 94 LEU A C 1
ATOM 766 O O . LEU A 1 94 ? -7.182 -1.397 6.132 1.00 93.81 94 LEU A O 1
ATOM 770 N N . SER A 1 95 ? -8.346 -1.731 8.032 1.00 92.69 95 SER A N 1
ATOM 771 C CA . SER A 1 95 ? -9.667 -1.579 7.423 1.00 92.69 95 SER A CA 1
ATOM 772 C C . SER A 1 95 ? -9.921 -0.135 7.000 1.00 92.69 95 SER A C 1
ATOM 774 O O . SER A 1 95 ? -9.323 0.801 7.543 1.00 92.69 95 SER A O 1
ATOM 776 N N . THR A 1 96 ? -10.865 0.062 6.082 1.00 89.19 96 THR A N 1
ATOM 777 C CA . THR A 1 96 ? -11.298 1.391 5.625 1.00 89.19 96 THR A CA 1
ATOM 778 C C . THR A 1 96 ? -11.679 2.311 6.792 1.00 89.19 96 THR A C 1
ATOM 780 O O . THR A 1 96 ? -11.289 3.477 6.817 1.00 89.19 96 THR A O 1
ATOM 783 N N . GLU A 1 97 ? -12.352 1.789 7.821 1.00 91.50 97 GLU A N 1
ATOM 784 C CA . GLU A 1 97 ? -12.722 2.552 9.024 1.00 91.50 97 GLU A CA 1
ATOM 785 C C . GLU A 1 97 ? -11.491 3.032 9.815 1.00 91.50 97 GLU A C 1
ATOM 787 O O . GLU A 1 97 ? -11.414 4.187 10.246 1.00 91.50 97 GLU A O 1
ATOM 792 N N . GLN A 1 98 ? -10.487 2.164 9.978 1.00 94.00 98 GLN A N 1
ATOM 793 C CA . GLN A 1 98 ? -9.231 2.522 10.644 1.00 94.00 98 GLN A CA 1
ATOM 794 C C . GLN A 1 98 ? -8.450 3.559 9.835 1.00 94.00 98 GLN A C 1
ATOM 796 O O . GLN A 1 98 ? -7.909 4.502 10.413 1.00 94.00 98 GLN A O 1
ATOM 801 N N . VAL A 1 99 ? -8.424 3.415 8.508 1.00 93.62 99 VAL A N 1
ATOM 802 C CA . VAL A 1 99 ? -7.807 4.384 7.596 1.00 93.62 99 VAL A CA 1
ATOM 803 C C . VAL A 1 99 ? -8.468 5.751 7.744 1.00 93.62 99 VAL A C 1
ATOM 805 O O . VAL A 1 99 ? -7.768 6.738 7.953 1.00 93.62 99 VAL A O 1
ATOM 808 N N . GLN A 1 100 ? -9.799 5.827 7.719 1.00 92.25 100 GLN A N 1
ATOM 809 C CA . GLN A 1 100 ? -10.532 7.088 7.884 1.00 92.25 100 GLN A CA 1
ATOM 810 C C . GLN A 1 100 ? -10.248 7.754 9.234 1.00 92.25 100 GLN A C 1
ATOM 812 O O . GLN A 1 100 ? -10.030 8.968 9.301 1.00 92.25 100 GLN A O 1
ATOM 817 N N . SER A 1 101 ? -10.198 6.960 10.306 1.00 94.06 101 SER A N 1
ATOM 818 C CA . SER A 1 101 ? -9.818 7.444 11.633 1.00 94.06 101 SER A CA 1
ATOM 819 C C . SER A 1 101 ? -8.394 8.010 11.641 1.00 94.06 101 SER A C 1
ATOM 821 O O . SER A 1 101 ? -8.169 9.106 12.154 1.00 94.06 101 SER A O 1
ATOM 823 N N . LEU A 1 102 ? -7.434 7.319 11.020 1.00 94.12 102 LEU A N 1
ATOM 824 C CA . LEU A 1 102 ? -6.042 7.767 10.937 1.00 94.12 102 LEU A CA 1
ATOM 825 C C . LEU A 1 102 ? -5.882 9.040 10.098 1.00 94.12 102 LEU A C 1
ATOM 827 O O . LEU A 1 102 ? -5.217 9.984 10.523 1.00 94.12 102 LEU A O 1
ATOM 831 N N . MET A 1 103 ? -6.545 9.104 8.945 1.00 92.38 103 MET A N 1
ATOM 832 C CA . MET A 1 103 ? -6.555 10.290 8.088 1.00 92.38 103 MET A CA 1
ATOM 833 C C . MET A 1 103 ? -7.129 11.508 8.822 1.00 92.38 103 MET A C 1
ATOM 835 O O . MET A 1 103 ? -6.573 12.599 8.725 1.00 92.38 103 MET A O 1
ATOM 839 N N . THR A 1 104 ? -8.199 11.312 9.596 1.00 94.00 104 THR A N 1
ATOM 840 C CA . THR A 1 104 ? -8.879 12.383 10.339 1.00 94.00 104 THR A CA 1
ATOM 841 C C . THR A 1 104 ? -8.068 12.860 11.543 1.00 94.00 104 THR A C 1
ATOM 843 O O . THR A 1 104 ? -7.951 14.061 11.771 1.00 94.00 104 THR A O 1
ATOM 846 N N . ASN A 1 105 ? -7.504 11.930 12.314 1.00 94.94 105 ASN A N 1
ATOM 847 C CA . ASN A 1 105 ? -6.877 12.241 13.600 1.00 94.94 105 ASN A CA 1
ATOM 848 C C . ASN A 1 105 ? -5.369 12.527 13.495 1.00 94.94 105 ASN A C 1
ATOM 850 O O . ASN A 1 105 ? -4.832 13.251 14.330 1.00 94.94 105 ASN A O 1
ATOM 854 N N . PHE A 1 106 ? -4.689 11.980 12.482 1.00 93.06 106 PHE A N 1
ATOM 855 C CA . PHE A 1 106 ? -3.225 12.028 12.347 1.00 93.06 106 PHE A CA 1
ATOM 856 C C . PHE A 1 106 ? -2.752 12.484 10.956 1.00 93.06 106 PHE A C 1
ATOM 858 O O . PHE A 1 106 ? -1.551 12.539 10.694 1.00 93.06 106 PHE A O 1
ATOM 865 N N . GLY A 1 107 ? -3.675 12.825 10.050 1.00 89.31 107 GLY A N 1
ATOM 866 C CA . GLY A 1 107 ? -3.358 13.378 8.730 1.00 89.31 107 GLY A CA 1
ATOM 867 C C . GLY A 1 107 ? -2.744 12.380 7.745 1.00 89.31 107 GLY A C 1
ATOM 868 O O . GLY A 1 107 ? -2.211 12.793 6.714 1.00 89.31 107 GLY A O 1
ATOM 869 N N . GLY A 1 108 ? -2.776 11.078 8.040 1.00 90.56 108 GLY A N 1
ATOM 870 C CA . GLY A 1 108 ? -2.183 10.072 7.167 1.00 90.56 108 GLY A CA 1
ATOM 871 C C . GLY A 1 108 ? -2.105 8.673 7.765 1.00 90.56 108 GLY A C 1
ATOM 872 O O . GLY A 1 108 ? -2.409 8.454 8.931 1.00 90.56 108 GLY A O 1
ATOM 873 N N . ILE A 1 109 ? -1.625 7.740 6.945 1.00 91.38 109 ILE A N 1
ATOM 874 C CA . ILE A 1 109 ? -1.345 6.338 7.309 1.00 91.38 109 ILE A CA 1
ATOM 875 C C . ILE A 1 109 ? 0.150 5.986 7.200 1.00 91.38 109 ILE A C 1
ATOM 877 O O . ILE A 1 109 ? 0.521 4.819 7.209 1.00 91.38 109 ILE A O 1
ATOM 881 N N . HIS A 1 110 ? 1.006 6.997 7.057 1.00 87.38 110 HIS A N 1
ATOM 882 C CA . HIS A 1 110 ? 2.457 6.840 7.022 1.00 87.38 110 HIS A CA 1
ATOM 883 C C . HIS A 1 110 ? 2.992 6.459 8.411 1.00 87.38 110 HIS A C 1
ATOM 885 O O . HIS A 1 110 ? 2.329 6.664 9.430 1.00 87.38 110 HIS A O 1
ATOM 891 N N . HIS A 1 111 ? 4.220 5.960 8.472 1.00 85.94 111 HIS A N 1
ATOM 892 C CA . HIS A 1 111 ? 4.830 5.362 9.654 1.00 85.94 111 HIS A CA 1
ATOM 893 C C . HIS A 1 111 ? 4.752 6.260 10.896 1.00 85.94 111 HIS A C 1
ATOM 895 O O . HIS A 1 111 ? 4.419 5.799 11.987 1.00 85.94 111 HIS A O 1
ATOM 901 N N . GLY A 1 112 ? 4.985 7.565 10.723 1.00 87.56 112 GLY A N 1
ATOM 902 C CA . GLY A 1 112 ? 4.854 8.552 11.796 1.00 87.56 112 GLY A CA 1
ATOM 903 C C . GLY A 1 112 ? 3.445 8.614 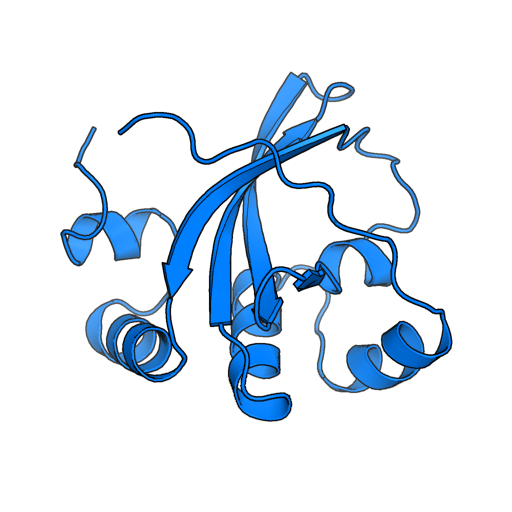12.397 1.00 87.56 112 GLY A C 1
ATOM 904 O O . GLY A 1 112 ? 3.308 8.606 13.620 1.00 87.56 112 GLY A O 1
ATOM 905 N N . ALA A 1 113 ? 2.403 8.612 11.564 1.00 90.19 113 ALA A N 1
ATOM 906 C CA . ALA A 1 113 ? 1.014 8.592 12.020 1.00 90.19 113 ALA A CA 1
ATOM 907 C C . ALA A 1 113 ? 0.671 7.285 12.752 1.00 90.19 113 ALA A C 1
ATOM 909 O O . ALA A 1 113 ? -0.006 7.305 13.777 1.00 90.19 113 ALA A O 1
ATOM 910 N N . LEU A 1 114 ? 1.193 6.150 12.278 1.00 90.00 114 LEU A N 1
ATOM 911 C CA . LEU A 1 114 ? 0.978 4.847 12.912 1.00 90.00 114 LEU A CA 1
ATOM 912 C C . LEU A 1 114 ? 1.632 4.749 14.302 1.00 90.00 114 LEU A C 1
ATOM 914 O O . LEU A 1 114 ? 1.033 4.175 15.214 1.00 90.00 114 LEU A O 1
ATOM 918 N N . ILE A 1 115 ? 2.818 5.341 14.495 1.00 90.12 115 ILE A N 1
ATOM 919 C CA . ILE A 1 115 ? 3.446 5.467 15.823 1.00 90.12 115 ILE A CA 1
ATOM 920 C C . ILE A 1 115 ? 2.598 6.361 16.733 1.00 90.12 115 ILE A C 1
ATOM 922 O O . ILE A 1 115 ? 2.314 5.987 17.869 1.00 90.12 115 ILE A O 1
ATOM 926 N N . GLN A 1 116 ? 2.168 7.530 16.247 1.00 91.75 116 GLN A N 1
ATOM 927 C CA . GLN A 1 116 ? 1.360 8.469 17.037 1.00 91.75 116 GLN A CA 1
ATOM 928 C C . GLN A 1 116 ? 0.015 7.869 17.466 1.00 91.75 116 GLN A C 1
ATOM 930 O O . GLN A 1 116 ? -0.449 8.126 18.575 1.00 91.75 116 GLN A O 1
ATOM 935 N N . ALA A 1 117 ? -0.580 7.031 16.617 1.00 90.56 117 ALA A N 1
ATOM 936 C CA . ALA A 1 117 ? -1.800 6.292 16.916 1.00 90.56 117 ALA A CA 1
ATOM 937 C C . ALA A 1 117 ? -1.585 5.086 17.855 1.00 90.56 117 ALA A C 1
ATOM 939 O O . ALA A 1 117 ? -2.550 4.410 18.207 1.00 90.56 117 ALA A O 1
ATOM 940 N N . GLY A 1 118 ? -0.341 4.785 18.248 1.00 90.44 118 GLY A N 1
ATOM 941 C CA . GLY A 1 118 ? -0.002 3.643 19.101 1.00 90.44 118 GLY A CA 1
ATOM 942 C C . GLY A 1 118 ? -0.131 2.282 18.409 1.00 90.44 118 GLY A C 1
ATOM 943 O O . GLY A 1 118 ? -0.165 1.253 19.081 1.00 90.44 118 GLY A O 1
ATOM 944 N N . LEU A 1 119 ? -0.213 2.264 17.076 1.00 87.81 119 LEU A N 1
ATOM 945 C CA . LEU A 1 119 ? -0.316 1.040 16.275 1.00 87.81 119 LEU A CA 1
ATOM 946 C C . LEU A 1 119 ? 1.054 0.418 15.990 1.00 87.81 119 LEU A C 1
ATOM 948 O O . LEU A 1 119 ? 1.147 -0.777 15.710 1.00 87.81 119 LEU A O 1
ATOM 952 N N . LEU A 1 120 ? 2.115 1.218 16.094 1.00 85.62 120 LEU A N 1
ATOM 953 C CA . LEU A 1 120 ? 3.504 0.782 16.021 1.00 85.62 120 LEU A CA 1
ATOM 954 C C . LEU A 1 120 ? 4.273 1.235 17.264 1.00 85.62 120 LEU A C 1
ATOM 956 O O . LEU A 1 120 ? 3.958 2.284 17.831 1.00 85.62 120 LEU A O 1
ATOM 960 N N . PRO A 1 121 ? 5.296 0.476 17.689 1.00 80.1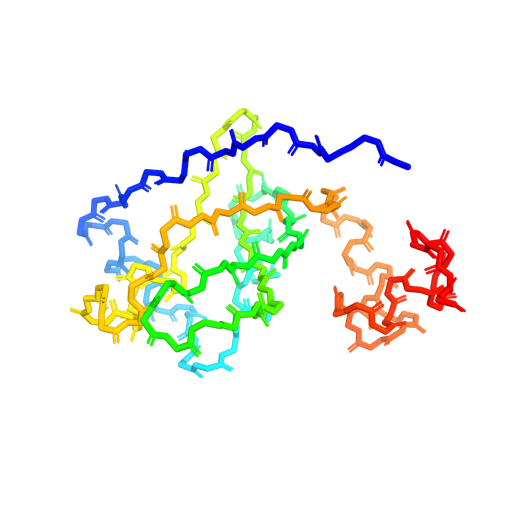2 121 PRO A N 1
ATOM 961 C CA . PRO A 1 121 ? 6.190 0.938 18.737 1.00 80.12 121 PRO A CA 1
ATOM 962 C C . PRO A 1 121 ? 6.956 2.183 18.271 1.00 80.12 121 PRO A C 1
ATOM 964 O O . PRO A 1 121 ? 7.407 2.250 17.127 1.00 80.12 121 PRO A O 1
ATOM 967 N N . SER A 1 122 ? 7.138 3.148 19.175 1.00 71.56 122 SER A N 1
ATOM 968 C CA . SER A 1 122 ? 8.153 4.185 18.977 1.00 71.56 122 SER A CA 1
ATOM 969 C C . SER A 1 122 ? 9.535 3.518 18.941 1.00 71.56 122 SER A C 1
ATOM 971 O O . SER A 1 122 ? 9.755 2.600 19.740 1.00 71.56 122 SER A O 1
ATOM 973 N N . PRO A 1 123 ? 10.442 3.945 18.045 1.00 62.31 123 PRO A N 1
ATOM 974 C CA . PRO A 1 123 ? 11.842 3.535 18.103 1.00 62.31 123 PRO A CA 1
ATOM 975 C C . PRO A 1 123 ? 12.493 3.914 19.439 1.00 62.31 123 PRO A C 1
ATOM 977 O O . PRO A 1 123 ? 12.013 4.881 20.084 1.00 62.31 123 PRO A O 1
#

Radius of gyration: 13.98 Å; chains: 1; bounding box: 34×27×37 Å

Foldseek 3Di:
DPFDDWADADQDDVVVLVVLVVPDDQPPQFVSQLSVCVVVVWKKWWWWWAQPVVRDIDTGIWTDDVSHTGRSNCNHHVPDCPRNRDTTTTDDIGGNVRQVVLCVPPVGDTPVSCCVVVVDPDD

Organism: Vibrio vulnificus (NCBI:txid672)